Protein AF-D5BEJ7-F1 (afdb_monomer_lite)

Organism: Zunongwangia profunda (strain DSM 18752 / CCTCC AB 206139 / SM-A87) (NCBI:txid655815)

pLDDT: mean 77.23, std 9.21, range [50.59, 89.38]

Radius of gyration: 17.03 Å; chains: 1; bounding box: 49×19×49 Å

Structure (mmCIF, N/CA/C/O backbone):
data_AF-D5BEJ7-F1
#
_entry.id   AF-D5BEJ7-F1
#
loop_
_atom_site.group_PDB
_atom_site.id
_atom_site.type_symbol
_atom_site.label_atom_id
_atom_site.label_alt_id
_atom_site.label_comp_id
_atom_site.label_asym_id
_atom_site.label_entity_id
_atom_site.label_seq_id
_atom_site.pdbx_PDB_ins_code
_atom_site.Cartn_x
_atom_site.Cartn_y
_atom_site.Cartn_z
_atom_site.occupancy
_atom_site.B_iso_or_equiv
_atom_site.auth_seq_id
_atom_site.auth_comp_id
_atom_site.auth_asym_id
_atom_site.auth_atom_id
_atom_site.pdbx_PDB_model_num
ATOM 1 N N . MET A 1 1 ? 35.866 -0.618 -24.505 1.00 50.59 1 MET A N 1
ATOM 2 C CA . MET A 1 1 ? 34.433 -0.748 -24.843 1.00 50.59 1 MET A CA 1
ATOM 3 C C . MET A 1 1 ? 33.653 -0.174 -23.676 1.00 50.59 1 MET A C 1
ATOM 5 O O . MET A 1 1 ? 33.529 -0.850 -22.664 1.00 50.59 1 MET A O 1
ATOM 9 N N . ASP A 1 2 ? 33.196 1.071 -23.795 1.00 57.84 2 ASP A N 1
ATOM 10 C CA . ASP A 1 2 ? 32.425 1.756 -22.751 1.00 57.84 2 ASP A CA 1
ATOM 11 C C . ASP A 1 2 ? 30.933 1.521 -22.975 1.00 57.84 2 ASP A C 1
ATOM 13 O O . ASP A 1 2 ? 30.260 2.271 -23.679 1.00 57.84 2 ASP A O 1
ATOM 17 N N . LEU A 1 3 ? 30.417 0.425 -22.421 1.00 78.50 3 LEU A N 1
ATOM 18 C CA . LEU A 1 3 ? 29.004 0.067 -22.518 1.00 78.50 3 LEU A CA 1
ATOM 19 C C . LEU A 1 3 ? 28.394 -0.017 -21.121 1.00 78.50 3 LEU A C 1
ATOM 21 O O . LEU A 1 3 ? 28.950 -0.643 -20.219 1.00 78.50 3 LEU A O 1
ATOM 25 N N . LYS A 1 4 ? 27.218 0.596 -20.962 1.00 72.62 4 LYS A N 1
ATOM 26 C CA . LYS A 1 4 ? 26.418 0.538 -19.738 1.00 72.62 4 LYS A CA 1
ATOM 27 C C . LYS A 1 4 ? 25.214 -0.366 -19.967 1.00 72.62 4 LYS A C 1
ATOM 29 O O . LYS A 1 4 ? 24.343 -0.056 -20.773 1.00 72.62 4 LYS A O 1
ATOM 34 N N . LEU A 1 5 ? 25.164 -1.471 -19.234 1.00 71.44 5 LEU A N 1
ATOM 35 C CA . LEU A 1 5 ? 24.011 -2.362 -19.210 1.00 71.44 5 LEU A CA 1
ATOM 36 C C . LEU A 1 5 ? 22.932 -1.768 -18.295 1.00 71.44 5 LEU A C 1
ATOM 38 O O . LEU A 1 5 ? 23.195 -1.490 -17.125 1.00 71.44 5 LEU A O 1
ATOM 42 N N . VAL A 1 6 ? 21.723 -1.580 -18.824 1.00 69.19 6 VAL A N 1
ATOM 43 C CA . VAL A 1 6 ? 20.560 -1.113 -18.059 1.00 69.19 6 VAL A CA 1
ATOM 44 C C . VAL A 1 6 ? 19.438 -2.133 -18.224 1.00 69.19 6 VAL A C 1
ATOM 46 O O . VAL A 1 6 ? 18.969 -2.363 -19.334 1.00 69.19 6 VAL A O 1
ATOM 49 N N . TYR A 1 7 ? 19.022 -2.744 -17.115 1.00 69.81 7 TYR A N 1
ATOM 50 C CA . TYR A 1 7 ? 17.846 -3.612 -17.045 1.00 69.81 7 TYR A CA 1
ATOM 51 C C . TYR A 1 7 ? 16.679 -2.836 -16.435 1.00 69.81 7 TYR A C 1
ATOM 53 O O . TYR A 1 7 ? 16.838 -2.186 -15.402 1.00 69.81 7 TYR A O 1
ATOM 61 N N . ALA A 1 8 ? 15.505 -2.927 -17.058 1.00 71.50 8 ALA A N 1
ATOM 62 C CA . ALA A 1 8 ? 14.263 -2.372 -16.536 1.00 71.50 8 ALA A CA 1
ATOM 63 C C . ALA A 1 8 ? 13.219 -3.484 -16.399 1.00 71.50 8 ALA A C 1
ATOM 65 O O . ALA A 1 8 ? 13.050 -4.305 -17.300 1.00 71.50 8 ALA A O 1
ATOM 66 N N . MET A 1 9 ? 12.516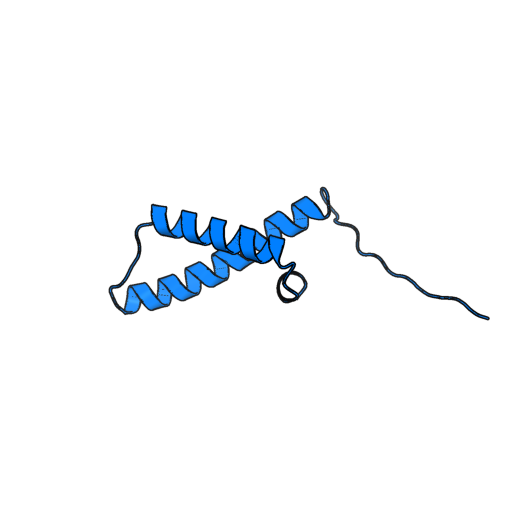 -3.500 -15.268 1.00 69.25 9 MET A N 1
ATOM 67 C CA . MET A 1 9 ? 11.329 -4.330 -15.088 1.00 69.25 9 MET A CA 1
ATOM 68 C C . MET A 1 9 ? 10.102 -3.489 -15.417 1.00 69.25 9 MET A C 1
ATOM 70 O O . MET A 1 9 ? 9.897 -2.427 -14.831 1.00 69.25 9 MET A O 1
ATOM 74 N N . VAL A 1 10 ? 9.296 -3.975 -16.355 1.00 68.75 10 VAL A N 1
ATOM 75 C CA . VAL A 1 10 ? 8.045 -3.335 -16.763 1.00 68.75 10 VAL A CA 1
ATOM 76 C C . VAL A 1 10 ? 6.891 -4.165 -16.194 1.00 68.75 10 VAL A C 1
ATOM 78 O O . VAL A 1 10 ? 6.954 -5.397 -16.265 1.00 68.75 10 VAL A O 1
ATOM 81 N N . PRO A 1 11 ? 5.870 -3.546 -15.577 1.00 71.06 11 PRO A N 1
ATOM 82 C CA . PRO A 1 11 ? 4.716 -4.278 -15.070 1.00 71.06 11 PRO A CA 1
ATOM 83 C C . PRO A 1 11 ? 4.036 -5.064 -16.193 1.00 71.06 11 PRO A C 1
ATOM 85 O O . PRO A 1 11 ? 3.848 -4.555 -17.295 1.00 71.06 11 PRO A O 1
ATOM 88 N N . LYS A 1 12 ? 3.696 -6.323 -15.894 1.00 69.31 12 LYS A N 1
ATOM 89 C CA . LYS A 1 12 ? 3.033 -7.240 -16.833 1.00 69.31 12 LYS A CA 1
ATOM 90 C C . LYS A 1 12 ? 1.616 -6.783 -17.184 1.00 69.31 12 LYS A C 1
ATOM 92 O O . LYS A 1 12 ? 1.191 -6.984 -18.312 1.00 69.31 12 LYS A O 1
ATOM 97 N N . ASP A 1 13 ? 0.946 -6.145 -16.228 1.00 64.19 13 ASP A N 1
ATOM 98 C CA . ASP A 1 13 ? -0.414 -5.635 -16.347 1.00 64.19 13 ASP A CA 1
ATOM 99 C C . ASP A 1 13 ? -0.482 -4.216 -15.762 1.00 64.19 13 ASP A C 1
ATOM 101 O O . ASP A 1 13 ? -0.051 -3.980 -14.629 1.00 64.19 13 ASP A O 1
ATOM 105 N N . GLY A 1 14 ? -1.025 -3.273 -16.537 1.00 73.19 14 GLY A N 1
ATOM 106 C CA . GLY A 1 14 ? -1.233 -1.883 -16.120 1.00 73.19 14 GLY A CA 1
ATOM 107 C C . GLY A 1 14 ? 0.035 -1.021 -16.078 1.00 73.19 14 GLY A C 1
ATOM 108 O O . GLY A 1 14 ? 1.036 -1.294 -16.741 1.00 73.19 14 GLY A O 1
ATOM 109 N N . THR A 1 15 ? -0.024 0.074 -15.319 1.00 80.44 15 THR A N 1
ATOM 110 C CA . THR A 1 15 ? 1.091 1.019 -15.166 1.00 80.44 15 THR A CA 1
ATOM 111 C C . THR A 1 15 ? 1.925 0.724 -13.918 1.00 80.44 15 THR A C 1
ATOM 113 O O . THR A 1 15 ? 1.492 0.038 -12.992 1.00 80.44 15 THR A O 1
ATOM 116 N N . ILE A 1 16 ? 3.132 1.297 -13.837 1.00 77.81 16 ILE A N 1
ATOM 117 C CA . ILE A 1 16 ? 3.955 1.234 -12.613 1.00 77.81 16 ILE A CA 1
ATOM 118 C C . ILE A 1 16 ? 3.183 1.809 -11.418 1.00 77.81 16 ILE A C 1
ATOM 120 O O . ILE A 1 16 ? 3.282 1.275 -10.317 1.00 77.81 16 ILE A O 1
ATOM 124 N N . ASN A 1 17 ? 2.368 2.844 -11.638 1.00 78.00 17 ASN A N 1
ATOM 125 C CA . ASN A 1 17 ? 1.529 3.421 -10.591 1.00 78.00 17 ASN A CA 1
ATOM 126 C C . ASN A 1 17 ? 0.478 2.437 -10.073 1.00 78.00 17 ASN A C 1
ATOM 128 O O . ASN A 1 17 ? 0.252 2.385 -8.865 1.00 78.00 17 ASN A O 1
ATOM 132 N N . ASP A 1 18 ? -0.127 1.633 -10.945 1.00 81.44 18 ASP A N 1
ATOM 133 C CA . ASP A 1 18 ? -1.096 0.615 -10.527 1.00 81.44 18 ASP A CA 1
ATOM 134 C C . ASP A 1 18 ? -0.416 -0.475 -9.697 1.00 81.44 18 ASP A C 1
ATOM 136 O O . ASP A 1 18 ? -0.904 -0.843 -8.626 1.00 81.44 18 ASP A O 1
ATOM 140 N N . LEU A 1 19 ? 0.773 -0.915 -10.120 1.00 81.44 19 LEU A N 1
ATOM 141 C CA . LEU A 1 19 ? 1.578 -1.865 -9.354 1.00 81.44 19 LEU A CA 1
ATOM 142 C C . LEU A 1 19 ? 1.962 -1.302 -7.977 1.00 81.44 19 LEU A C 1
ATOM 144 O O . LEU A 1 19 ? 1.861 -2.003 -6.968 1.00 81.44 19 LEU A O 1
ATOM 148 N N . VAL A 1 20 ? 2.378 -0.034 -7.925 1.00 82.94 20 VAL A N 1
ATOM 149 C CA . VAL A 1 20 ? 2.710 0.679 -6.685 1.00 82.94 20 VAL A CA 1
ATOM 150 C C . VAL A 1 20 ? 1.488 0.780 -5.772 1.00 82.94 20 VAL A C 1
ATOM 152 O O . VAL A 1 20 ? 1.613 0.518 -4.577 1.00 82.94 20 VAL A O 1
ATOM 155 N N . ASN A 1 21 ? 0.303 1.080 -6.314 1.00 83.94 21 ASN A N 1
ATOM 156 C CA . ASN A 1 21 ? -0.947 1.131 -5.553 1.00 83.94 21 ASN A CA 1
ATOM 157 C C . ASN A 1 21 ? -1.266 -0.218 -4.905 1.00 83.94 21 ASN A C 1
ATOM 159 O O . ASN A 1 21 ? -1.440 -0.292 -3.688 1.00 83.94 21 ASN A O 1
ATOM 163 N N . VAL A 1 22 ? -1.271 -1.290 -5.701 1.00 85.38 22 VAL A N 1
ATOM 164 C CA . VAL A 1 22 ? -1.580 -2.643 -5.221 1.00 85.38 22 VAL A CA 1
ATOM 165 C C . VAL A 1 22 ? -0.565 -3.095 -4.172 1.00 85.38 22 VAL A C 1
ATOM 167 O O . VAL A 1 22 ? -0.935 -3.645 -3.131 1.00 85.38 22 VAL A O 1
ATOM 170 N N . LYS A 1 23 ? 0.730 -2.848 -4.408 1.00 85.69 23 LYS A N 1
ATOM 171 C CA . LYS A 1 23 ? 1.779 -3.200 -3.446 1.00 85.69 23 LYS A CA 1
ATOM 172 C C . LYS A 1 23 ? 1.653 -2.410 -2.144 1.00 85.69 23 LYS A C 1
ATOM 174 O O . LYS A 1 23 ? 1.774 -3.009 -1.074 1.00 85.69 23 LYS A O 1
ATOM 179 N N . ALA A 1 24 ? 1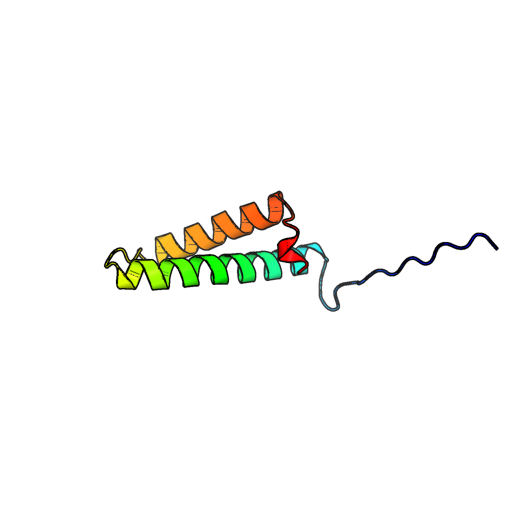.391 -1.107 -2.219 1.00 87.12 24 ALA A N 1
ATOM 180 C CA . ALA A 1 24 ? 1.293 -0.249 -1.044 1.00 87.12 24 ALA A CA 1
ATOM 181 C C . ALA A 1 24 ? 0.088 -0.628 -0.184 1.00 87.12 24 ALA A C 1
ATOM 183 O O . ALA A 1 24 ? 0.224 -0.766 1.030 1.00 87.12 24 ALA A O 1
ATOM 184 N N . GLU A 1 25 ? -1.062 -0.892 -0.807 1.00 88.06 25 GLU A N 1
ATOM 185 C CA . GLU A 1 25 ? -2.257 -1.351 -0.101 1.00 88.06 25 GLU A CA 1
ATOM 186 C C . GLU A 1 25 ? -2.026 -2.714 0.566 1.00 88.06 25 GLU A C 1
ATOM 188 O O . GLU A 1 25 ? -2.344 -2.907 1.742 1.00 88.06 25 GLU A O 1
ATOM 193 N N . LYS A 1 26 ? -1.396 -3.656 -0.145 1.00 88.56 26 LYS A N 1
ATOM 194 C CA . LYS A 1 26 ? -1.079 -4.984 0.395 1.00 88.56 26 LYS A CA 1
ATOM 195 C C . LYS A 1 26 ? -0.091 -4.915 1.561 1.00 88.56 26 LYS A C 1
ATOM 197 O O . LYS A 1 26 ? -0.215 -5.684 2.518 1.00 88.56 26 LYS A O 1
ATOM 202 N N . LEU A 1 27 ? 0.901 -4.027 1.490 1.00 87.44 27 LEU A N 1
ATOM 203 C CA . LEU A 1 27 ? 1.865 -3.809 2.567 1.00 87.44 27 LEU A CA 1
ATOM 204 C C . LEU A 1 27 ? 1.193 -3.152 3.778 1.00 87.44 27 LEU A C 1
ATOM 206 O O . LEU A 1 27 ? 1.311 -3.673 4.887 1.00 87.44 27 LEU A O 1
ATOM 210 N N . ALA A 1 28 ? 0.424 -2.085 3.558 1.00 88.69 28 ALA A N 1
ATOM 211 C CA . ALA A 1 28 ? -0.320 -1.391 4.602 1.00 88.69 28 ALA A CA 1
ATOM 212 C C . ALA A 1 28 ? -1.279 -2.334 5.335 1.00 88.69 28 ALA A C 1
ATOM 214 O O . ALA A 1 28 ? -1.248 -2.424 6.562 1.00 88.69 28 ALA A O 1
ATOM 215 N N . ARG A 1 29 ? -2.065 -3.121 4.589 1.00 88.62 29 ARG A N 1
ATOM 216 C CA . ARG A 1 29 ? -2.973 -4.125 5.155 1.00 88.62 29 ARG A CA 1
ATOM 217 C C . ARG A 1 29 ? -2.229 -5.130 6.027 1.00 88.62 29 ARG A C 1
ATOM 219 O O . ARG A 1 29 ? -2.710 -5.468 7.100 1.00 88.62 29 ARG A O 1
ATOM 226 N N . ARG A 1 30 ? -1.059 -5.606 5.596 1.00 87.75 30 ARG A N 1
ATOM 227 C CA . ARG A 1 30 ? -0.255 -6.570 6.363 1.00 87.75 30 ARG A CA 1
ATOM 228 C C . ARG A 1 30 ? 0.240 -5.983 7.682 1.00 87.75 30 ARG A C 1
ATOM 230 O O . ARG A 1 30 ? 0.186 -6.670 8.696 1.00 87.75 30 ARG A O 1
ATOM 237 N N . ILE A 1 31 ? 0.714 -4.738 7.660 1.00 85.56 31 ILE A N 1
ATOM 238 C CA . ILE A 1 31 ? 1.195 -4.032 8.854 1.00 85.56 31 ILE A CA 1
ATOM 239 C C . ILE A 1 31 ? 0.033 -3.827 9.825 1.00 85.56 31 ILE A C 1
ATOM 241 O O . ILE A 1 31 ? 0.100 -4.278 10.963 1.00 85.56 31 ILE A O 1
ATOM 245 N N . VAL A 1 32 ? -1.063 -3.237 9.347 1.00 85.62 32 VAL A N 1
ATOM 246 C CA . VAL A 1 32 ? -2.231 -2.931 10.176 1.00 85.6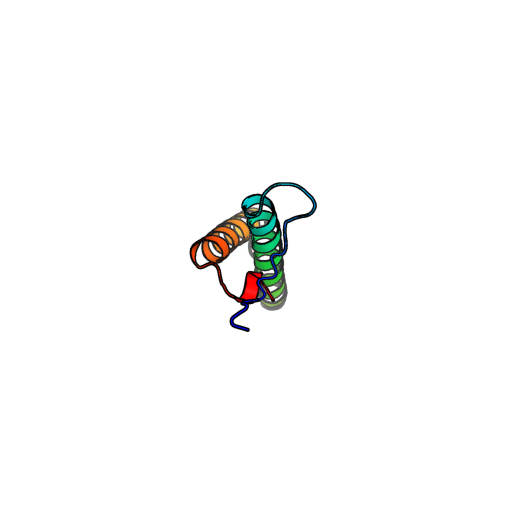2 32 VAL A CA 1
ATOM 247 C C . VAL A 1 32 ? -2.876 -4.198 10.733 1.00 85.62 32 VAL A C 1
ATOM 249 O O . VAL A 1 32 ? -3.231 -4.220 11.904 1.00 85.62 32 VAL A O 1
ATOM 252 N N . MET A 1 33 ? -2.981 -5.279 9.953 1.00 83.75 33 MET A N 1
ATOM 253 C CA . MET A 1 33 ? -3.523 -6.552 10.447 1.00 83.75 33 MET A CA 1
ATOM 254 C C . MET A 1 33 ? -2.646 -7.173 11.536 1.00 83.75 33 MET A C 1
ATOM 256 O O . MET A 1 33 ? -3.185 -7.670 12.521 1.00 83.75 33 MET A O 1
ATOM 260 N N . ARG A 1 34 ? -1.312 -7.122 11.398 1.00 83.38 34 ARG A N 1
ATOM 261 C CA . ARG A 1 34 ? -0.392 -7.597 12.446 1.00 83.38 34 ARG A CA 1
ATOM 262 C C . ARG A 1 34 ? -0.547 -6.785 13.728 1.00 83.38 34 ARG A C 1
ATOM 264 O O . ARG A 1 34 ? -0.653 -7.364 14.803 1.00 83.38 34 ARG A O 1
ATOM 271 N N . THR A 1 35 ? -0.615 -5.462 13.610 1.00 79.62 35 THR A N 1
ATOM 272 C CA . THR A 1 35 ? -0.824 -4.583 14.764 1.00 79.62 35 THR A CA 1
ATOM 273 C C . THR A 1 35 ? -2.193 -4.816 15.398 1.00 79.62 35 THR A C 1
ATOM 275 O O . THR A 1 35 ? -2.280 -4.962 16.608 1.00 79.62 35 THR A O 1
ATOM 278 N N . ASN A 1 36 ? -3.255 -4.947 14.599 1.00 76.06 36 ASN A N 1
ATOM 279 C CA . ASN A 1 36 ? -4.606 -5.197 15.098 1.00 76.06 36 ASN A CA 1
ATOM 280 C C . ASN A 1 36 ? -4.740 -6.569 15.771 1.00 76.06 36 ASN A C 1
ATOM 282 O O . ASN A 1 36 ? -5.471 -6.698 16.746 1.00 76.06 36 ASN A O 1
ATOM 286 N N . GLN A 1 37 ? -4.032 -7.593 15.285 1.00 75.94 37 GLN A N 1
ATOM 287 C CA . GLN A 1 37 ? -3.995 -8.898 15.944 1.00 75.94 37 GLN A CA 1
ATOM 288 C C . GLN A 1 37 ? -3.371 -8.794 17.342 1.00 75.94 37 GLN A C 1
ATOM 290 O O . GLN A 1 37 ? -3.928 -9.357 18.278 1.00 75.94 37 GLN A O 1
ATOM 295 N N . ASN A 1 38 ? -2.290 -8.024 17.500 1.00 71.12 38 ASN A N 1
ATOM 296 C CA . ASN A 1 38 ? -1.700 -7.753 18.814 1.00 71.12 38 ASN A CA 1
ATOM 297 C C . ASN A 1 38 ? -2.636 -6.907 19.696 1.00 71.12 38 ASN A C 1
ATOM 299 O O . ASN A 1 38 ? -2.897 -7.282 20.830 1.00 71.12 38 ASN A O 1
ATOM 303 N N . MET A 1 39 ? -3.233 -5.837 19.161 1.00 69.12 39 MET A N 1
ATOM 304 C CA . MET A 1 39 ? -4.166 -4.980 19.911 1.00 69.12 39 MET A CA 1
ATOM 305 C C . MET A 1 39 ? -5.432 -5.724 20.353 1.00 69.12 39 MET A C 1
ATOM 307 O O . MET A 1 39 ? -5.953 -5.465 21.431 1.00 69.12 39 MET A O 1
ATOM 311 N N . LYS A 1 40 ? -5.932 -6.677 19.555 1.00 73.50 40 LYS A N 1
ATOM 312 C CA . LYS A 1 40 ? -7.080 -7.513 19.932 1.00 73.50 40 LYS A CA 1
ATOM 313 C C . LYS A 1 40 ? -6.748 -8.469 21.081 1.00 73.50 40 LYS A C 1
ATOM 315 O O . LYS A 1 40 ? -7.626 -8.756 21.885 1.00 73.50 40 LYS A O 1
ATOM 320 N N . LEU A 1 41 ? -5.507 -8.952 21.164 1.00 72.81 41 LEU A N 1
ATOM 321 C CA . LEU A 1 41 ? -5.036 -9.755 22.300 1.00 72.81 41 LEU A CA 1
ATOM 322 C C . LEU A 1 41 ? -4.926 -8.915 23.585 1.00 72.81 41 LEU A C 1
ATOM 324 O O . LEU A 1 41 ? -5.030 -9.466 24.674 1.00 72.81 41 LEU A O 1
ATOM 328 N N . GLU A 1 42 ? -4.770 -7.597 23.447 1.00 72.56 42 GLU A N 1
ATOM 329 C CA . GLU A 1 42 ? -4.719 -6.617 24.541 1.00 72.56 42 GLU A CA 1
ATOM 330 C C . GLU A 1 42 ? -6.088 -5.972 24.857 1.00 72.56 42 GLU A C 1
ATOM 332 O O . GLU A 1 42 ? -6.147 -5.015 25.623 1.00 72.56 42 GLU A O 1
ATOM 337 N N . ASP A 1 43 ? -7.184 -6.478 24.275 1.00 67.19 43 ASP A N 1
ATOM 338 C CA . ASP A 1 43 ? -8.558 -5.947 24.402 1.00 67.19 43 ASP A CA 1
ATOM 339 C C . ASP A 1 43 ? -8.739 -4.497 23.890 1.00 67.19 43 ASP A C 1
AT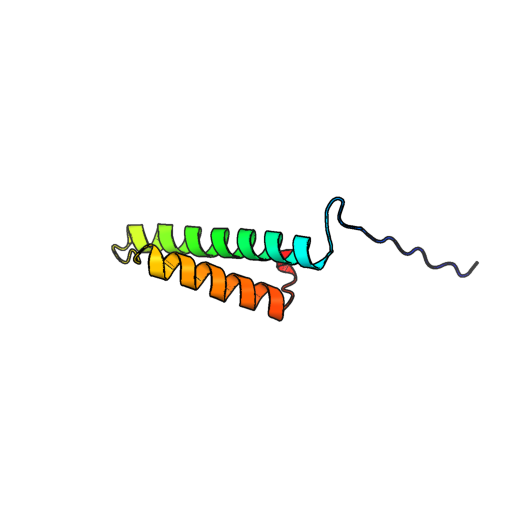OM 341 O O . ASP A 1 43 ? -9.666 -3.774 24.246 1.00 67.19 43 ASP A O 1
ATOM 345 N N . GLN A 1 44 ? -7.852 -4.065 22.990 1.00 67.00 44 GLN A N 1
ATOM 346 C CA . GLN A 1 44 ? -7.830 -2.740 22.353 1.00 67.00 44 GLN A CA 1
ATOM 347 C C . GLN A 1 44 ? -8.270 -2.792 20.881 1.00 67.00 44 GLN A C 1
ATOM 349 O O . GLN A 1 44 ? -7.848 -1.978 20.054 1.00 67.00 44 GLN A O 1
ATOM 354 N N . GLY A 1 45 ? -9.088 -3.782 20.519 1.00 63.59 45 GLY A N 1
ATOM 355 C CA . GLY A 1 45 ? -9.557 -3.970 19.147 1.00 63.59 45 GLY A CA 1
ATOM 356 C C . GLY A 1 45 ? -10.271 -2.727 18.608 1.00 63.59 45 GLY A C 1
ATOM 357 O O . GLY A 1 45 ? -11.173 -2.186 19.242 1.00 63.59 45 GLY A O 1
ATOM 358 N N . ILE A 1 46 ? -9.872 -2.272 17.420 1.00 69.44 46 ILE A N 1
ATOM 359 C CA . ILE A 1 46 ? -10.451 -1.088 16.778 1.00 69.44 46 ILE A CA 1
ATOM 360 C C . ILE A 1 46 ? -11.618 -1.503 15.870 1.00 69.44 46 ILE A C 1
ATOM 362 O O . ILE A 1 46 ? -11.554 -2.542 15.213 1.00 69.44 46 ILE A O 1
ATOM 366 N N . GLU A 1 47 ? -12.662 -0.675 15.776 1.00 77.94 47 GLU A N 1
ATOM 367 C CA . GLU A 1 47 ? -13.773 -0.877 14.834 1.00 77.94 47 GLU A CA 1
ATOM 368 C C . GLU A 1 47 ? -13.280 -1.042 13.385 1.00 77.94 47 GLU A C 1
ATOM 370 O O . GLU A 1 47 ? -12.393 -0.314 12.925 1.00 77.94 47 GLU A O 1
ATOM 375 N N . GLU A 1 48 ? -13.912 -1.940 12.620 1.00 76.62 48 GLU A N 1
ATOM 376 C CA . GLU A 1 48 ? -13.529 -2.251 11.231 1.00 76.62 48 GLU A CA 1
ATOM 377 C C . GLU A 1 48 ? -13.466 -1.012 10.328 1.00 76.62 48 GLU A C 1
ATOM 379 O O . GLU A 1 48 ? -12.595 -0.896 9.462 1.00 76.62 48 GLU A O 1
ATOM 384 N N . LYS A 1 49 ? -14.346 -0.034 10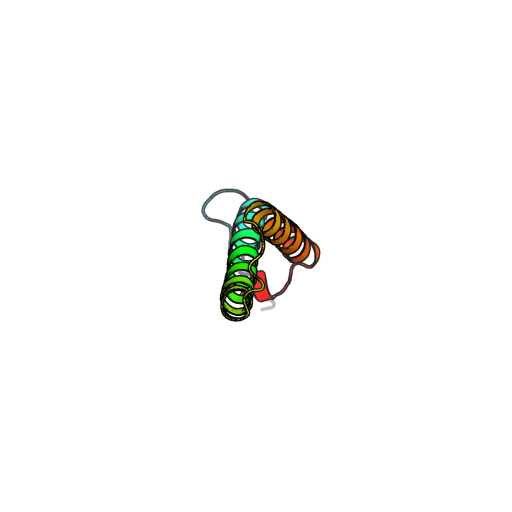.566 1.00 76.94 49 LYS A N 1
ATOM 385 C CA . LYS A 1 49 ? -14.370 1.232 9.825 1.00 76.94 49 LYS A CA 1
ATOM 386 C C . LYS A 1 49 ? -13.099 2.056 10.049 1.00 76.94 49 LYS A C 1
ATOM 388 O O . LYS A 1 49 ? -12.584 2.674 9.117 1.00 76.94 49 LYS A O 1
ATOM 393 N N . LYS A 1 50 ? -12.576 2.054 11.276 1.00 80.44 50 LYS A N 1
ATOM 394 C CA . LYS A 1 50 ? -11.337 2.751 11.633 1.00 80.44 50 LYS A CA 1
ATOM 395 C C . LYS A 1 50 ? -10.122 1.983 11.116 1.00 80.44 50 LYS A C 1
ATOM 397 O O . LYS A 1 50 ? -9.215 2.607 10.579 1.00 80.44 50 LYS A O 1
ATOM 402 N N . LEU A 1 51 ? -10.167 0.649 11.145 1.00 83.75 51 LEU A N 1
ATOM 403 C CA . LEU A 1 51 ? -9.146 -0.214 10.546 1.00 83.75 51 LEU A CA 1
ATOM 404 C C . LEU A 1 51 ? -8.968 0.062 9.045 1.00 83.75 51 LEU A C 1
ATOM 406 O O . LEU A 1 51 ? -7.847 0.262 8.579 1.00 83.75 51 LEU A O 1
ATOM 410 N N . ALA A 1 52 ? -10.069 0.126 8.290 1.00 83.56 52 ALA A N 1
ATOM 411 C CA . ALA A 1 52 ? -10.037 0.425 6.859 1.00 83.56 52 ALA A CA 1
ATOM 412 C C . ALA A 1 52 ? -9.430 1.808 6.571 1.00 83.56 52 ALA A C 1
ATOM 414 O O . ALA A 1 52 ? -8.608 1.949 5.662 1.00 83.56 52 ALA A O 1
ATOM 415 N N . LYS A 1 53 ? -9.780 2.812 7.386 1.00 87.69 53 LYS A N 1
ATOM 416 C CA . LYS A 1 53 ? -9.213 4.161 7.287 1.00 87.69 53 LYS A CA 1
ATOM 417 C C . LYS A 1 53 ? -7.701 4.156 7.531 1.00 87.69 53 LYS A C 1
ATOM 419 O O . LYS A 1 53 ? -6.959 4.703 6.723 1.00 87.69 53 LYS A O 1
ATOM 424 N N . THR A 1 54 ? -7.241 3.472 8.578 1.00 86.50 54 THR A N 1
ATOM 425 C CA . THR A 1 54 ? -5.810 3.359 8.897 1.00 86.50 54 THR A CA 1
ATOM 426 C C . THR A 1 54 ? -5.030 2.631 7.799 1.00 86.50 54 THR A C 1
ATOM 428 O O . THR A 1 54 ? -3.916 3.034 7.475 1.00 86.50 54 THR A O 1
ATOM 431 N N . ILE A 1 55 ? -5.611 1.600 7.170 1.00 88.81 55 ILE A N 1
ATOM 432 C CA . ILE A 1 55 ? -4.995 0.933 6.009 1.00 88.81 55 ILE A CA 1
ATOM 433 C C . ILE A 1 55 ? -4.821 1.919 4.851 1.00 88.81 55 ILE A C 1
ATOM 435 O O . ILE A 1 55 ? -3.745 1.958 4.257 1.00 88.81 55 ILE A O 1
ATOM 439 N N . GLN A 1 56 ? -5.842 2.719 4.531 1.00 89.38 56 GLN A N 1
ATOM 440 C CA . GLN A 1 56 ? -5.744 3.710 3.456 1.00 89.38 56 GLN A CA 1
ATOM 441 C C . GLN A 1 56 ? -4.731 4.817 3.758 1.00 89.38 56 GLN A C 1
ATOM 443 O O . GLN A 1 56 ? -3.958 5.192 2.877 1.00 89.38 56 GLN A O 1
ATOM 448 N N . GLU A 1 57 ? -4.717 5.339 4.984 1.00 89.38 57 GLU A N 1
ATOM 449 C CA . GLU A 1 57 ? -3.756 6.360 5.414 1.00 89.38 57 GLU A CA 1
ATOM 450 C C . GLU A 1 57 ? -2.321 5.836 5.297 1.00 89.38 57 GLU A C 1
ATOM 452 O O . GLU A 1 57 ? -1.491 6.463 4.635 1.00 89.38 57 GLU A O 1
ATOM 457 N N . LEU A 1 58 ? -2.061 4.633 5.817 1.00 88.06 58 LEU A N 1
ATOM 458 C CA . LEU A 1 58 ? -0.746 4.005 5.746 1.00 88.06 58 LEU A CA 1
ATOM 459 C C . LEU A 1 58 ? -0.342 3.667 4.301 1.00 88.06 58 LEU A C 1
ATOM 461 O O . LEU A 1 58 ? 0.810 3.860 3.921 1.00 88.06 58 LEU A O 1
ATOM 465 N N . ALA A 1 59 ? -1.273 3.200 3.463 1.00 88.56 59 ALA A N 1
ATOM 466 C CA . ALA A 1 59 ? -1.005 2.957 2.045 1.00 88.56 59 ALA A CA 1
ATOM 467 C C . ALA A 1 59 ? -0.611 4.250 1.311 1.00 88.56 59 ALA A C 1
ATOM 469 O O . ALA A 1 59 ? 0.326 4.252 0.511 1.00 88.56 59 ALA A O 1
ATOM 470 N N . ASN A 1 60 ? -1.289 5.363 1.603 1.00 88.19 60 ASN A N 1
ATOM 471 C CA . ASN A 1 60 ? -0.963 6.668 1.029 1.00 88.19 60 ASN A CA 1
ATOM 472 C C . ASN A 1 60 ? 0.398 7.191 1.501 1.00 88.19 60 ASN A C 1
ATOM 474 O O . ASN A 1 60 ? 1.133 7.763 0.696 1.00 88.19 60 ASN A O 1
ATOM 478 N N . GLU A 1 61 ? 0.758 6.968 2.763 1.00 87.25 61 GLU A N 1
ATOM 479 C CA . GLU A 1 61 ? 2.080 7.303 3.301 1.00 87.25 61 GLU A CA 1
ATOM 480 C C . GLU A 1 61 ? 3.188 6.485 2.618 1.00 87.25 61 GLU A C 1
ATOM 482 O O . GLU A 1 61 ? 4.140 7.055 2.087 1.00 87.25 61 GLU A O 1
ATOM 487 N N . ILE A 1 62 ? 3.009 5.162 2.512 1.00 85.62 62 ILE A N 1
ATOM 488 C CA . ILE A 1 62 ? 3.940 4.249 1.828 1.00 85.62 62 ILE A CA 1
ATOM 489 C C . ILE A 1 62 ? 4.170 4.674 0.371 1.00 85.62 62 ILE A C 1
ATOM 491 O O . ILE A 1 62 ? 5.304 4.628 -0.114 1.00 85.62 62 ILE A O 1
ATOM 495 N N . LYS A 1 63 ? 3.111 5.110 -0.324 1.00 83.00 63 LYS A N 1
ATOM 496 C CA . LYS A 1 63 ? 3.208 5.647 -1.689 1.00 83.00 63 LYS A CA 1
ATOM 497 C C . LYS A 1 63 ? 3.987 6.957 -1.743 1.00 83.00 63 LYS A C 1
ATOM 499 O O . LYS A 1 63 ? 4.840 7.106 -2.612 1.00 83.00 63 LYS A O 1
ATOM 504 N N . ARG A 1 64 ? 3.686 7.904 -0.846 1.00 81.06 64 ARG A N 1
ATOM 505 C CA . ARG A 1 64 ? 4.328 9.229 -0.816 1.00 81.06 64 ARG A CA 1
ATOM 506 C C . ARG A 1 64 ? 5.817 9.135 -0.528 1.00 81.06 64 ARG A C 1
ATOM 508 O O . ARG A 1 64 ? 6.601 9.814 -1.178 1.00 81.06 64 ARG A O 1
ATOM 515 N N . GLU A 1 65 ? 6.198 8.289 0.417 1.00 78.69 65 GLU A N 1
ATOM 516 C CA . GLU A 1 65 ? 7.600 8.120 0.792 1.00 78.69 65 GLU A CA 1
ATOM 517 C C . GLU A 1 65 ? 8.370 7.208 -0.174 1.00 78.69 65 GLU A C 1
ATOM 519 O O . GLU A 1 65 ? 9.586 7.092 -0.036 1.00 78.69 65 GLU A O 1
ATOM 524 N N . MET A 1 66 ? 7.687 6.541 -1.124 1.00 69.25 66 MET A N 1
ATOM 525 C CA . MET A 1 66 ? 8.246 5.458 -1.948 1.00 69.25 66 MET A CA 1
ATOM 526 C C . MET A 1 66 ? 9.184 4.567 -1.122 1.00 69.25 66 MET A C 1
ATOM 528 O O . MET A 1 66 ? 10.341 4.336 -1.491 1.00 69.25 66 MET A O 1
ATOM 532 N N . ARG A 1 67 ? 8.708 4.115 0.051 1.00 63.22 67 ARG A N 1
ATOM 533 C CA . ARG A 1 67 ? 9.557 3.374 0.993 1.00 63.22 67 ARG A CA 1
ATOM 534 C C . ARG A 1 67 ? 10.215 2.204 0.271 1.00 63.22 67 ARG A C 1
ATOM 536 O O . ARG A 1 67 ? 9.545 1.453 -0.435 1.00 63.22 67 ARG A O 1
ATOM 543 N N . LYS A 1 68 ? 11.521 2.013 0.488 1.00 62.91 68 LYS A N 1
ATOM 544 C CA . LYS A 1 68 ? 12.286 0.890 -0.087 1.00 62.91 68 LYS A CA 1
ATOM 545 C C . LYS A 1 68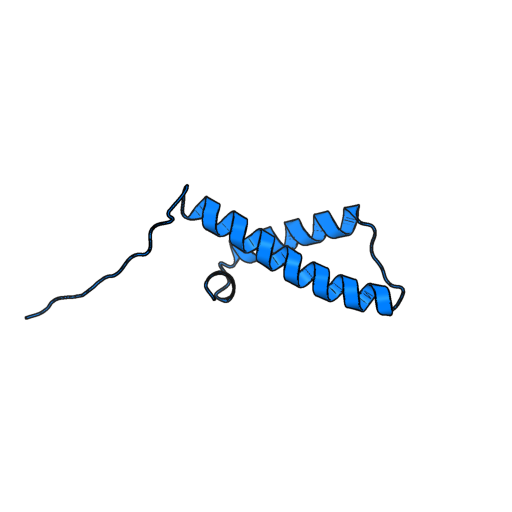 ? 11.621 -0.469 0.174 1.00 62.91 68 LYS A C 1
ATOM 547 O O . LYS A 1 68 ? 11.667 -1.331 -0.691 1.00 62.91 68 LYS A O 1
ATOM 552 N N . SER A 1 69 ? 10.915 -0.606 1.300 1.00 62.59 69 SER A N 1
ATOM 553 C CA . SER A 1 69 ? 10.128 -1.791 1.670 1.00 62.59 69 SER A CA 1
ATOM 554 C C . SER A 1 69 ? 8.951 -2.120 0.740 1.00 62.59 69 SER A C 1
ATOM 556 O O . SER A 1 69 ? 8.352 -3.180 0.876 1.00 62.59 69 SER A O 1
ATOM 558 N N . LEU A 1 70 ? 8.575 -1.224 -0.178 1.00 65.94 70 LEU A N 1
ATOM 559 C CA . LEU A 1 70 ? 7.621 -1.513 -1.252 1.00 65.94 70 LEU A CA 1
ATOM 560 C C . LEU A 1 70 ? 8.255 -2.383 -2.357 1.00 65.94 70 LEU A C 1
ATOM 562 O O . LEU A 1 70 ? 7.560 -3.120 -3.065 1.00 65.94 70 LEU A O 1
ATOM 566 N N . TRP A 1 71 ? 9.567 -2.243 -2.542 1.00 68.06 71 TRP A N 1
ATOM 567 C CA . TRP A 1 71 ? 10.335 -2.891 -3.603 1.00 68.06 71 TRP A CA 1
ATOM 568 C C . TRP A 1 71 ? 11.023 -4.184 -3.151 1.00 68.06 71 TRP A C 1
ATOM 570 O O . TRP A 1 71 ? 11.334 -4.993 -4.022 1.00 68.06 71 TRP A O 1
ATOM 580 N N . ASP A 1 72 ? 11.197 -4.367 -1.839 1.00 60.66 72 ASP A N 1
ATOM 581 C CA . ASP A 1 72 ? 11.524 -5.643 -1.171 1.00 60.66 72 ASP A CA 1
ATOM 582 C C . ASP A 1 72 ? 10.386 -6.675 -1.328 1.00 60.66 72 ASP A C 1
ATOM 584 O O . ASP A 1 72 ? 10.673 -7.857 -1.618 1.00 60.66 72 ASP A O 1
#

Secondary structure (DSSP, 8-state):
-----------SSS-HHHHHHHHHHHHHHHHHHHHHHHHHHTT-PPPHHHHHHHHHHHHHHHHHTT-GGGT-

Foldseek 3Di:
DDDDDDDDDADPDDHPVVLLLVLLLVVLLVVLVVVQVVCVVVVNHDDPVVSVVSSVVSSVVCSVVVPVVSVD

Sequence (72 aa):
MDLKLVYAMVPKDGTINDLVNVKAEKLARRIVMRTNQNMKLEDQGIEEKKLAKTIQELANEIKREMRKSLWD